Protein AF-A0A7L3TV44-F1 (afdb_monomer_lite)

Radius of gyration: 14.12 Å; chains: 1; bounding box: 42×25×35 Å

Organism: Uria aalge (NCBI:txid13746)

Structure (mmCIF, N/CA/C/O backbone):
data_AF-A0A7L3TV44-F1
#
_entry.id   AF-A0A7L3TV44-F1
#
loop_
_atom_site.group_PDB
_atom_site.id
_atom_site.type_symbol
_atom_site.label_atom_id
_atom_site.label_alt_id
_atom_site.label_comp_id
_atom_site.label_asym_id
_atom_site.label_entity_id
_atom_site.label_seq_id
_atom_site.pdbx_PDB_ins_code
_atom_site.Cartn_x
_atom_site.Cartn_y
_atom_site.Cartn_z
_atom_site.occupancy
_atom_site.B_iso_or_equiv
_atom_site.auth_seq_id
_atom_site.auth_comp_id
_atom_site.auth_asym_id
_atom_site.auth_atom_id
_atom_site.pdbx_PDB_model_num
ATOM 1 N N . SER A 1 1 ? -22.091 14.774 0.862 1.00 42.84 1 SER A N 1
ATOM 2 C CA . SER A 1 1 ? -21.430 14.863 2.182 1.00 42.84 1 SER A CA 1
ATOM 3 C C . SER A 1 1 ? -21.192 13.451 2.721 1.00 42.84 1 SER A C 1
ATOM 5 O O . SER A 1 1 ? -21.912 12.550 2.313 1.00 42.84 1 SER A O 1
ATOM 7 N N . SER A 1 2 ? -20.179 13.251 3.582 1.00 45.44 2 SER A N 1
ATOM 8 C CA . SER A 1 2 ? -19.984 12.061 4.459 1.00 45.44 2 SER A CA 1
ATOM 9 C C . SER A 1 2 ? -18.984 10.941 4.087 1.00 45.44 2 SER A C 1
ATOM 11 O O . SER A 1 2 ? -19.025 9.888 4.711 1.00 45.44 2 SER A O 1
ATOM 13 N N . GLN A 1 3 ? -18.031 11.120 3.163 1.00 48.84 3 GLN A N 1
ATOM 14 C CA . GLN A 1 3 ? -17.047 10.054 2.839 1.00 48.84 3 GLN A CA 1
ATOM 15 C C . GLN A 1 3 ? -15.680 10.176 3.553 1.00 48.84 3 GLN A C 1
ATOM 17 O O . GLN A 1 3 ? -14.759 9.437 3.217 1.00 48.84 3 GLN A O 1
ATOM 22 N N . SER A 1 4 ? -15.544 11.066 4.541 1.00 52.22 4 SER A N 1
ATOM 23 C CA . SER A 1 4 ? -14.334 11.223 5.372 1.00 52.22 4 SER A CA 1
ATOM 24 C C . SER A 1 4 ? -14.528 10.566 6.747 1.00 52.22 4 SER A C 1
ATOM 26 O O . SER A 1 4 ? -14.379 11.202 7.784 1.00 52.22 4 SER A O 1
ATOM 28 N N . ARG A 1 5 ? -14.976 9.306 6.779 1.00 64.06 5 ARG A N 1
ATOM 29 C CA . ARG A 1 5 ? -15.089 8.545 8.033 1.00 64.06 5 ARG A CA 1
ATOM 30 C C . ARG A 1 5 ? -13.719 7.925 8.320 1.00 64.06 5 ARG A C 1
ATOM 32 O O . ARG A 1 5 ? -13.229 7.156 7.490 1.00 64.06 5 ARG A O 1
ATOM 39 N N . TRP A 1 6 ? -13.114 8.270 9.455 1.00 65.69 6 TRP A N 1
ATOM 40 C CA . TRP A 1 6 ? -11.909 7.609 9.970 1.00 65.69 6 TRP A CA 1
ATOM 41 C C . TRP A 1 6 ? -12.101 6.087 10.041 1.00 65.69 6 TRP A C 1
ATOM 43 O O . TRP A 1 6 ? -13.228 5.597 10.168 1.00 65.69 6 TRP A O 1
ATOM 53 N N . LEU A 1 7 ? -11.003 5.337 9.948 1.00 70.19 7 LEU A N 1
ATOM 54 C CA . LEU A 1 7 ? -11.024 3.892 10.176 1.00 70.19 7 LEU A CA 1
ATOM 55 C C . LEU A 1 7 ? -11.324 3.614 11.657 1.00 70.19 7 LEU A C 1
ATOM 57 O O . LEU A 1 7 ? -10.811 4.308 12.536 1.00 70.19 7 LEU A O 1
ATOM 61 N N . THR A 1 8 ? -12.153 2.609 11.951 1.00 78.56 8 THR A N 1
ATOM 62 C CA . THR A 1 8 ? -12.254 2.086 13.323 1.00 78.56 8 THR A CA 1
ATOM 63 C C . THR A 1 8 ? -10.959 1.360 13.703 1.00 78.56 8 THR A C 1
ATOM 65 O O . THR A 1 8 ? -10.168 1.007 12.830 1.00 78.56 8 THR A O 1
ATOM 68 N N . ALA A 1 9 ? -10.721 1.117 14.996 1.00 76.69 9 ALA A N 1
ATOM 69 C CA . ALA A 1 9 ? -9.507 0.431 15.453 1.00 76.69 9 ALA A CA 1
ATOM 70 C C . ALA A 1 9 ? -9.345 -0.973 14.832 1.00 76.69 9 ALA A C 1
ATOM 72 O O . ALA A 1 9 ? -8.244 -1.356 14.441 1.00 76.69 9 ALA A O 1
ATOM 73 N N . GLU A 1 10 ? -10.446 -1.712 14.679 1.00 80.75 10 GLU A N 1
ATOM 74 C CA . GLU A 1 10 ? -10.452 -3.031 14.036 1.00 80.75 10 GLU A CA 1
ATOM 75 C C . GLU A 1 10 ? -10.166 -2.941 12.531 1.00 80.75 10 GLU A C 1
ATOM 77 O O . GLU A 1 10 ? -9.287 -3.643 12.030 1.00 80.75 10 GLU A O 1
ATOM 82 N N . GLU A 1 11 ? -10.841 -2.032 11.812 1.00 81.81 11 GLU A N 1
ATOM 83 C CA . GLU A 1 11 ? -10.593 -1.822 10.378 1.00 81.81 11 GLU A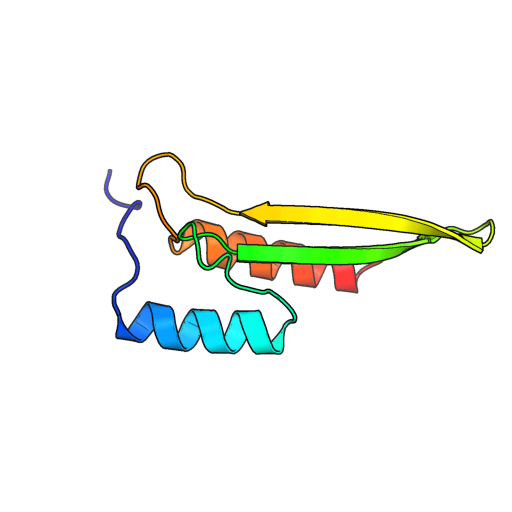 CA 1
ATOM 84 C C . GLU A 1 11 ? -9.151 -1.371 10.127 1.00 81.81 11 GLU A C 1
ATOM 86 O O . GLU A 1 11 ? -8.504 -1.836 9.190 1.00 81.81 11 GLU A O 1
ATOM 91 N N . ARG A 1 12 ? -8.629 -0.493 10.989 1.00 81.88 12 ARG A N 1
ATOM 92 C CA . ARG A 1 12 ? -7.252 -0.006 10.941 1.00 81.88 12 ARG A CA 1
ATOM 93 C C . ARG A 1 12 ? -6.256 -1.149 11.092 1.00 81.88 12 ARG A C 1
ATOM 95 O O . ARG A 1 12 ? -5.336 -1.233 10.289 1.00 81.88 12 ARG A O 1
ATOM 102 N N . ASN A 1 13 ? -6.435 -2.029 12.075 1.00 83.38 13 ASN A N 1
ATOM 103 C CA . ASN A 1 13 ? -5.525 -3.157 12.284 1.00 83.38 13 ASN A CA 1
ATOM 104 C C . ASN A 1 13 ? -5.497 -4.091 11.071 1.00 83.38 13 ASN A C 1
ATOM 106 O O . ASN A 1 13 ? -4.418 -4.453 10.605 1.00 83.38 13 ASN A O 1
ATOM 110 N N . GLN A 1 14 ? -6.665 -4.422 10.517 1.00 85.69 14 GLN A N 1
ATOM 111 C CA . GLN A 1 14 ? -6.750 -5.284 9.339 1.00 85.69 14 GLN A CA 1
ATOM 112 C C . GLN A 1 14 ? -6.075 -4.648 8.116 1.00 85.69 14 GLN A C 1
ATOM 114 O O . GLN A 1 14 ? -5.316 -5.305 7.406 1.00 85.69 14 GLN A O 1
ATOM 119 N N . VAL A 1 15 ? -6.323 -3.357 7.890 1.00 85.31 15 VAL A N 1
ATOM 120 C CA . VAL A 1 15 ? -5.718 -2.582 6.802 1.00 85.31 15 VAL A CA 1
ATOM 121 C C . VAL A 1 15 ? -4.206 -2.483 6.962 1.00 85.31 15 VAL A C 1
ATOM 123 O O . VAL A 1 15 ? -3.478 -2.682 5.998 1.00 85.31 15 VAL A O 1
ATOM 126 N N . LEU A 1 16 ? -3.717 -2.175 8.164 1.00 85.56 16 LEU A N 1
ATOM 127 C CA . LEU A 1 16 ? -2.283 -2.067 8.416 1.00 85.56 16 LEU A CA 1
ATOM 128 C C . LEU A 1 16 ? -1.581 -3.410 8.210 1.00 85.56 16 LEU 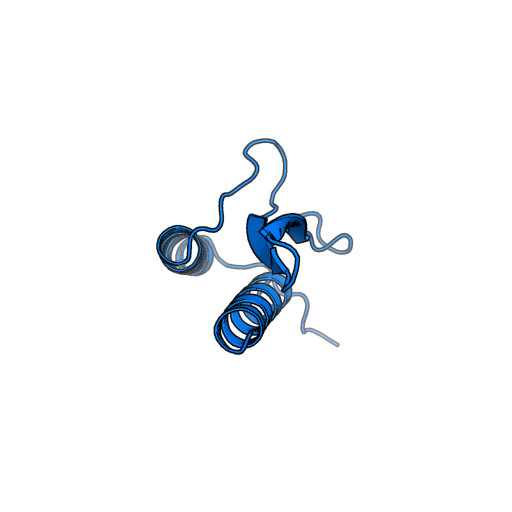A C 1
ATOM 130 O O . LEU A 1 16 ? -0.466 -3.422 7.702 1.00 85.56 16 LEU A O 1
ATOM 134 N N . LEU A 1 17 ? -2.223 -4.529 8.559 1.00 88.31 17 LEU A N 1
ATOM 135 C CA . LEU A 1 17 ? -1.701 -5.866 8.270 1.00 88.31 17 LEU A CA 1
ATOM 136 C C . LEU A 1 17 ? -1.584 -6.119 6.759 1.00 88.31 17 LEU A C 1
ATOM 138 O O . LEU A 1 17 ? -0.532 -6.565 6.308 1.00 88.31 17 LEU A O 1
ATOM 142 N N . ASP A 1 18 ? -2.620 -5.793 5.983 1.00 89.69 18 ASP A N 1
ATOM 143 C CA . ASP A 1 18 ? -2.633 -5.943 4.516 1.00 89.69 18 ASP A CA 1
ATOM 144 C C . ASP A 1 18 ? -1.574 -5.059 3.832 1.00 89.69 18 ASP A C 1
ATOM 146 O O . ASP A 1 18 ? -0.801 -5.508 2.981 1.00 89.69 18 ASP A O 1
ATOM 150 N N . LEU A 1 19 ? -1.473 -3.804 4.273 1.00 89.00 19 LEU A N 1
ATOM 151 C CA . LEU A 1 19 ? -0.491 -2.843 3.785 1.00 89.00 19 LEU A CA 1
ATOM 152 C C . LEU A 1 19 ? 0.940 -3.279 4.128 1.00 89.00 19 LEU A C 1
ATOM 154 O O . LEU A 1 19 ? 1.802 -3.254 3.249 1.00 89.00 19 LEU A O 1
ATOM 158 N N . LYS A 1 20 ? 1.188 -3.757 5.356 1.00 89.69 20 LYS A N 1
ATOM 159 C CA . LYS A 1 20 ? 2.485 -4.326 5.763 1.00 89.69 20 LYS A CA 1
ATOM 160 C C . LYS A 1 20 ? 2.852 -5.563 4.954 1.00 89.69 20 LYS A C 1
ATOM 162 O O . LYS A 1 20 ? 3.997 -5.676 4.523 1.00 89.69 20 LYS A O 1
ATOM 167 N N . ALA A 1 21 ? 1.897 -6.456 4.694 1.00 90.38 21 ALA A N 1
ATOM 168 C CA . ALA A 1 21 ? 2.109 -7.609 3.818 1.00 90.38 21 ALA A CA 1
ATOM 169 C C . ALA A 1 21 ? 2.470 -7.183 2.385 1.00 90.38 21 ALA A C 1
ATOM 171 O O . ALA A 1 21 ? 3.280 -7.832 1.728 1.00 90.38 21 ALA A O 1
ATOM 172 N N . SER A 1 22 ? 1.928 -6.050 1.935 1.00 89.25 22 SE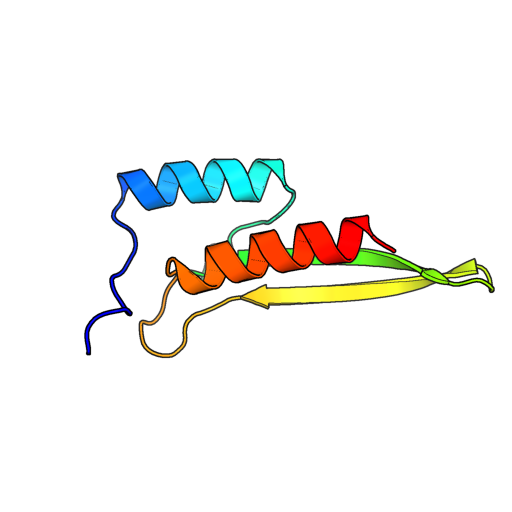R A N 1
ATOM 173 C CA .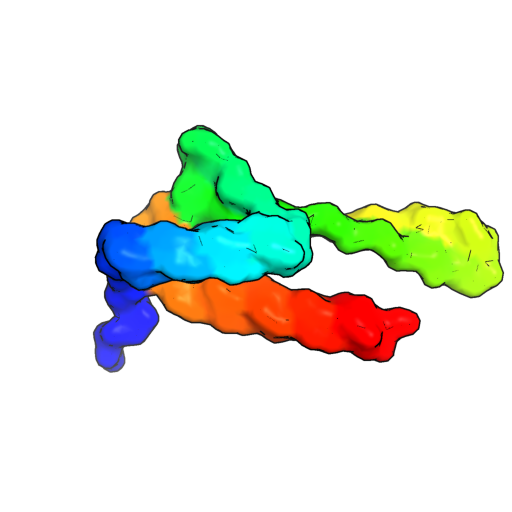 SER A 1 22 ? 2.258 -5.430 0.650 1.00 89.25 22 SER A CA 1
ATOM 174 C C . SER A 1 22 ? 3.542 -4.587 0.692 1.00 89.25 22 SER A C 1
ATOM 176 O O . SER A 1 22 ? 3.913 -4.006 -0.321 1.00 89.25 22 SER A O 1
ATOM 178 N N . GLY A 1 23 ? 4.254 -4.499 1.821 1.00 90.62 23 GLY A N 1
ATOM 179 C CA . GLY A 1 23 ? 5.518 -3.761 1.952 1.00 90.62 23 GLY A CA 1
ATOM 180 C C . GLY A 1 23 ? 5.381 -2.266 2.259 1.00 90.62 23 GLY A C 1
ATOM 181 O O . GLY A 1 23 ? 6.355 -1.529 2.118 1.00 90.62 23 GLY A O 1
ATOM 182 N N . TRP A 1 24 ? 4.197 -1.801 2.659 1.00 93.38 24 TRP A N 1
ATOM 183 C CA . TRP A 1 24 ? 4.012 -0.463 3.225 1.00 93.38 24 TRP A CA 1
ATOM 184 C C . TRP A 1 24 ? 4.339 -0.452 4.720 1.00 93.38 24 TRP A C 1
ATOM 186 O O . TRP A 1 24 ? 4.054 -1.401 5.448 1.00 93.38 24 TRP A O 1
ATOM 196 N N . SER A 1 25 ? 4.862 0.670 5.194 1.00 91.00 25 SER A N 1
ATOM 197 C CA . SER A 1 25 ? 5.221 0.898 6.593 1.00 91.00 25 SER A CA 1
ATOM 198 C C . SER A 1 25 ? 4.421 2.055 7.173 1.00 91.00 25 SER A C 1
ATOM 200 O O . SER A 1 25 ? 4.123 3.023 6.478 1.00 91.00 25 SER A O 1
ATOM 202 N N . GLU A 1 26 ? 4.087 1.979 8.458 1.00 88.50 26 GLU A N 1
ATOM 203 C CA . GLU A 1 26 ? 3.507 3.111 9.184 1.00 88.50 26 GLU A CA 1
ATOM 204 C C . GLU A 1 26 ? 4.611 4.061 9.663 1.00 88.50 26 GLU A C 1
ATOM 206 O O . GLU A 1 26 ? 5.673 3.627 10.116 1.00 88.50 26 GLU A O 1
ATOM 211 N N . LEU A 1 27 ? 4.366 5.365 9.572 1.00 83.62 27 LEU A N 1
ATOM 212 C CA . LEU A 1 27 ? 5.241 6.377 10.156 1.00 83.62 27 LEU A CA 1
ATOM 213 C C . LEU A 1 27 ? 4.853 6.557 11.625 1.00 83.62 27 LEU A C 1
ATOM 215 O O . LEU A 1 27 ? 3.853 7.181 11.920 1.00 83.62 27 LEU A O 1
ATOM 219 N N . GLY A 1 28 ? 5.622 6.038 12.580 1.00 70.12 28 GLY A N 1
ATOM 220 C CA . GLY A 1 28 ? 5.211 6.056 13.998 1.00 70.12 28 GLY A CA 1
ATOM 221 C C . GLY A 1 28 ? 4.864 7.442 14.577 1.00 70.12 28 GLY A C 1
ATOM 222 O O . GLY A 1 28 ? 4.051 7.540 15.490 1.00 70.12 28 GLY A O 1
ATOM 223 N N . GLU A 1 29 ? 5.433 8.522 14.033 1.00 75.44 29 GLU A N 1
ATOM 224 C CA . GLU A 1 29 ? 5.172 9.898 14.485 1.00 75.44 29 GLU A CA 1
ATOM 225 C C . GLU A 1 29 ? 3.927 10.547 13.851 1.00 75.44 29 GLU A C 1
ATOM 227 O O . GLU A 1 29 ? 3.496 11.615 14.290 1.00 75.44 29 GLU A O 1
ATOM 232 N N . ARG A 1 30 ? 3.354 9.957 12.793 1.00 75.00 30 ARG A N 1
ATOM 233 C CA . ARG A 1 30 ? 2.238 10.533 12.027 1.00 75.00 30 ARG A CA 1
ATOM 234 C C . ARG A 1 30 ? 1.313 9.429 11.561 1.00 75.00 30 ARG A C 1
ATOM 236 O O . ARG A 1 30 ? 1.779 8.426 11.054 1.00 75.00 30 ARG A O 1
ATOM 243 N N . ASP A 1 31 ? 0.005 9.626 11.623 1.00 80.75 31 ASP A N 1
ATOM 244 C CA . ASP A 1 31 ? -0.928 8.607 11.141 1.00 80.75 31 ASP A CA 1
ATOM 245 C C . ASP A 1 31 ? -0.958 8.528 9.595 1.00 80.75 31 ASP A C 1
ATOM 247 O O . ASP A 1 31 ? -1.856 9.031 8.922 1.00 80.75 31 ASP A O 1
ATOM 251 N N . ALA A 1 32 ? 0.108 7.954 9.042 1.00 84.81 32 ALA A N 1
ATOM 252 C CA . ALA A 1 32 ? 0.535 8.000 7.658 1.00 84.81 32 ALA A CA 1
ATOM 253 C C . ALA A 1 32 ? 1.220 6.685 7.280 1.00 84.81 32 ALA A C 1
ATOM 255 O O . ALA A 1 32 ? 1.886 6.049 8.102 1.00 84.81 32 ALA A O 1
ATOM 256 N N . ILE A 1 33 ? 1.097 6.315 6.009 1.00 90.19 33 ILE A N 1
ATOM 257 C CA . ILE A 1 33 ? 1.773 5.146 5.440 1.00 90.19 33 ILE A CA 1
ATOM 258 C C . ILE A 1 33 ? 2.819 5.578 4.423 1.00 90.19 33 ILE A C 1
ATOM 260 O O . ILE A 1 33 ? 2.650 6.569 3.711 1.00 90.19 33 ILE A O 1
ATOM 264 N N . TYR A 1 34 ? 3.894 4.810 4.363 1.00 92.12 34 TYR A N 1
ATOM 265 C CA . TYR A 1 34 ? 5.063 5.056 3.542 1.00 92.12 34 TYR A CA 1
ATOM 266 C C . TYR A 1 34 ? 5.456 3.794 2.780 1.00 92.12 34 TYR A C 1
ATOM 268 O O . TYR A 1 34 ? 5.427 2.697 3.341 1.00 92.12 34 TYR A O 1
ATOM 276 N N . LYS A 1 35 ? 5.872 3.948 1.523 1.00 94.00 35 LYS A N 1
ATOM 277 C CA . LYS A 1 35 ? 6.509 2.878 0.756 1.00 94.00 35 LYS A CA 1
ATOM 278 C C . LYS A 1 35 ? 7.503 3.440 -0.247 1.00 94.00 35 LYS A C 1
ATOM 280 O O . LYS A 1 35 ? 7.295 4.503 -0.834 1.00 94.00 35 LYS A O 1
ATOM 285 N N . GLU A 1 36 ? 8.571 2.684 -0.453 1.00 93.38 36 GLU A N 1
ATOM 286 C CA . GLU A 1 36 ? 9.577 2.952 -1.467 1.00 93.38 36 GLU A CA 1
ATOM 287 C C . GLU A 1 36 ? 9.463 1.934 -2.601 1.00 93.38 36 GLU A C 1
ATOM 289 O O . GLU A 1 36 ? 9.412 0.725 -2.371 1.00 93.38 36 GLU A O 1
ATOM 294 N N . PHE A 1 37 ? 9.447 2.429 -3.834 1.00 90.69 37 PHE A N 1
ATOM 295 C CA . PHE A 1 37 ? 9.475 1.619 -5.039 1.00 90.69 37 PHE A CA 1
ATOM 296 C C . PHE A 1 37 ? 10.800 1.830 -5.762 1.00 90.69 37 PHE A C 1
ATOM 298 O O . PHE A 1 37 ? 11.223 2.960 -5.998 1.00 90.69 37 PHE A O 1
ATOM 305 N N . ASN A 1 38 ? 11.443 0.727 -6.127 1.00 89.00 38 ASN A N 1
ATOM 306 C CA . ASN A 1 38 ? 12.722 0.722 -6.820 1.00 89.00 38 ASN A CA 1
ATOM 307 C C . ASN A 1 38 ? 12.507 0.167 -8.229 1.00 89.00 38 ASN A C 1
ATOM 309 O O . ASN A 1 38 ? 12.310 -1.034 -8.405 1.00 89.00 38 ASN A O 1
ATOM 313 N N . PHE A 1 39 ? 12.547 1.040 -9.231 1.00 87.12 39 PHE A N 1
ATOM 314 C CA . PHE A 1 39 ? 12.383 0.674 -10.633 1.00 87.12 39 PHE A CA 1
ATOM 315 C C . PHE A 1 39 ? 13.739 0.660 -11.336 1.00 87.12 39 PHE A C 1
ATOM 317 O O . PHE A 1 39 ? 14.577 1.535 -11.116 1.00 87.12 39 PHE A O 1
ATOM 324 N N . LYS A 1 40 ? 13.970 -0.325 -12.205 1.00 85.50 40 LYS A N 1
ATOM 325 C CA . LYS A 1 40 ? 15.157 -0.354 -13.068 1.00 85.50 40 LYS A CA 1
ATOM 326 C C . LYS A 1 40 ? 14.794 0.191 -14.436 1.00 85.50 40 LYS A C 1
ATOM 328 O O . LYS A 1 40 ? 13.862 -0.294 -15.066 1.00 85.50 40 LYS A O 1
ATOM 333 N N . ASN A 1 41 ? 15.556 1.173 -14.902 1.00 80.94 41 ASN A N 1
ATOM 334 C CA . ASN A 1 41 ? 15.408 1.685 -16.256 1.00 80.94 41 ASN A CA 1
ATOM 335 C C . ASN A 1 41 ? 16.261 0.882 -17.259 1.00 80.94 41 ASN A C 1
ATOM 337 O O . ASN A 1 41 ? 17.192 0.172 -16.873 1.00 80.94 41 ASN A O 1
ATOM 341 N N . PHE A 1 42 ? 15.993 1.049 -18.559 1.00 80.19 42 PHE A N 1
ATOM 342 C CA . PHE A 1 42 ? 16.691 0.346 -19.649 1.00 80.19 42 PHE A CA 1
ATOM 343 C C . PHE A 1 42 ? 18.220 0.528 -19.636 1.00 80.19 42 PHE A C 1
ATOM 345 O O . PHE A 1 42 ? 18.948 -0.348 -20.091 1.00 80.19 42 PHE A O 1
ATOM 352 N N . ASN A 1 43 ? 18.718 1.636 -19.077 1.00 83.06 43 ASN A N 1
ATOM 353 C CA . ASN A 1 43 ? 20.150 1.927 -18.957 1.00 83.06 43 ASN A CA 1
ATOM 354 C C . ASN A 1 43 ? 20.779 1.417 -17.640 1.00 83.06 43 ASN A C 1
ATOM 356 O O . ASN A 1 43 ? 21.770 1.970 -17.178 1.00 83.06 43 ASN A O 1
ATOM 360 N N . GLN A 1 44 ? 20.166 0.426 -16.978 1.00 80.38 44 GLN A N 1
ATOM 361 C CA . GLN A 1 44 ? 20.607 -0.142 -15.690 1.00 80.38 44 GLN A CA 1
ATOM 362 C C . GLN A 1 44 ? 20.668 0.855 -14.513 1.00 80.38 44 GLN A C 1
ATOM 364 O O . GLN A 1 44 ? 21.211 0.542 -13.455 1.00 80.38 44 GLN A O 1
ATOM 369 N N . VAL A 1 45 ? 20.066 2.038 -14.662 1.00 84.25 45 VAL A N 1
ATOM 370 C CA . VAL A 1 45 ? 19.934 3.037 -13.593 1.00 84.25 45 VAL A CA 1
ATOM 371 C C . VAL A 1 45 ? 18.741 2.686 -12.701 1.00 84.25 45 VAL A C 1
ATOM 373 O O . VAL A 1 45 ? 17.665 2.353 -13.206 1.00 84.25 45 VAL A O 1
ATOM 376 N N . ILE A 1 46 ? 18.932 2.775 -11.381 1.00 85.12 46 ILE A N 1
ATOM 377 C CA . ILE A 1 46 ? 17.875 2.591 -10.378 1.00 85.12 46 ILE A CA 1
ATOM 378 C C . ILE A 1 46 ? 17.153 3.926 -10.175 1.00 85.12 46 ILE A C 1
ATOM 380 O O . ILE A 1 46 ? 17.779 4.935 -9.858 1.00 85.12 46 ILE A O 1
ATOM 384 N N . ILE A 1 47 ? 15.835 3.918 -10.354 1.00 89.00 47 ILE A N 1
ATOM 385 C CA . ILE A 1 47 ? 14.938 5.033 -10.057 1.00 89.00 47 ILE A CA 1
ATOM 386 C C . ILE A 1 47 ? 14.185 4.677 -8.779 1.00 89.00 47 ILE A C 1
ATOM 388 O O . ILE A 1 47 ? 13.448 3.692 -8.743 1.00 89.00 47 ILE A O 1
ATOM 392 N N . VAL A 1 48 ? 14.369 5.488 -7.741 1.00 90.69 48 VAL A N 1
ATOM 393 C CA . VAL A 1 48 ? 13.701 5.314 -6.449 1.00 90.69 48 VAL A CA 1
ATOM 394 C C . VAL A 1 48 ? 12.530 6.286 -6.361 1.00 90.69 48 VAL A C 1
ATOM 396 O O . VAL A 1 48 ? 12.709 7.492 -6.526 1.00 90.69 48 VAL A O 1
ATOM 399 N N . VAL A 1 49 ? 11.330 5.770 -6.105 1.00 92.44 49 VAL A N 1
ATOM 400 C CA . VAL A 1 49 ? 10.111 6.558 -5.899 1.00 92.44 49 VAL A CA 1
ATOM 401 C C . VAL A 1 49 ? 9.630 6.336 -4.472 1.00 92.44 49 VAL A C 1
ATOM 403 O O . VAL A 1 49 ? 9.243 5.231 -4.101 1.00 92.44 49 VAL A O 1
ATOM 406 N N . GLN A 1 50 ? 9.645 7.398 -3.673 1.00 92.31 50 GLN A N 1
ATOM 407 C CA . GLN A 1 50 ? 9.218 7.386 -2.276 1.00 92.31 50 GLN A CA 1
ATOM 408 C C . GLN A 1 50 ? 7.829 8.012 -2.160 1.00 92.31 50 GLN A C 1
ATOM 410 O O . GLN A 1 50 ? 7.614 9.138 -2.612 1.00 92.31 50 GLN A O 1
ATOM 415 N N . ILE A 1 51 ? 6.877 7.283 -1.575 1.00 92.19 51 ILE A N 1
ATOM 416 C CA . ILE A 1 51 ? 5.476 7.703 -1.480 1.00 92.19 51 ILE A CA 1
ATOM 417 C C . ILE A 1 51 ? 5.044 7.704 -0.019 1.00 92.19 51 ILE A C 1
ATOM 419 O O . ILE A 1 51 ? 5.144 6.685 0.661 1.00 92.19 51 ILE A O 1
ATOM 423 N N . THR A 1 52 ? 4.492 8.833 0.425 1.00 89.81 52 THR A N 1
ATOM 424 C CA . THR A 1 52 ? 3.871 8.994 1.744 1.00 89.81 52 THR A CA 1
ATOM 425 C C . THR A 1 52 ? 2.418 9.413 1.561 1.00 89.81 52 THR A C 1
ATOM 427 O O . THR A 1 52 ? 2.151 10.433 0.925 1.00 89.81 52 THR A O 1
ATOM 430 N N . LEU A 1 53 ? 1.479 8.648 2.119 1.00 86.19 53 LEU A N 1
ATOM 431 C CA . LEU A 1 53 ? 0.045 8.938 2.048 1.00 86.19 53 LEU A CA 1
ATOM 432 C C . LEU A 1 53 ? -0.489 9.342 3.419 1.00 86.19 53 LEU A C 1
ATOM 434 O O . LEU A 1 53 ? -0.353 8.598 4.394 1.00 86.19 53 LEU A O 1
ATOM 438 N N . ILE A 1 54 ? -1.083 10.537 3.469 1.00 81.38 54 ILE A N 1
ATOM 439 C CA . ILE A 1 54 ? -1.704 11.130 4.656 1.00 81.38 54 ILE A CA 1
ATOM 440 C C . ILE A 1 54 ? -2.966 11.878 4.205 1.00 81.38 54 ILE A C 1
ATOM 442 O O . ILE A 1 54 ? -2.913 12.646 3.239 1.00 81.38 54 ILE A O 1
ATOM 446 N N . SER A 1 55 ? -4.072 11.760 4.940 1.00 76.44 55 SER A N 1
ATOM 447 C CA . SER A 1 55 ? -5.218 12.649 4.727 1.00 76.44 55 SER A CA 1
ATOM 448 C C . SER A 1 55 ? -5.091 13.906 5.592 1.00 76.44 55 SER A C 1
ATOM 45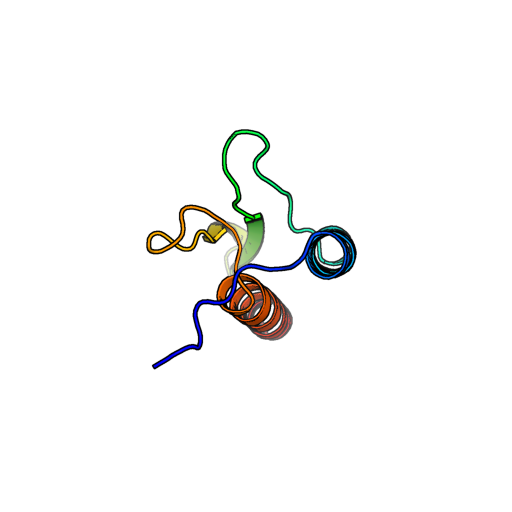0 O O . SER A 1 55 ? -5.330 13.881 6.799 1.00 76.44 55 SER A O 1
ATOM 452 N N . HIS A 1 56 ? -4.757 15.034 4.956 1.00 71.38 56 HIS A N 1
ATOM 453 C CA . HIS A 1 56 ? -4.582 16.337 5.620 1.00 71.38 56 HIS A CA 1
ATOM 454 C C . HIS A 1 56 ? -5.867 16.860 6.291 1.00 71.38 56 HIS A C 1
ATOM 456 O O . HIS A 1 56 ? -5.804 17.538 7.308 1.00 71.38 56 HIS A O 1
ATOM 462 N N . ASP A 1 57 ? -7.038 16.513 5.751 1.00 62.94 57 ASP A N 1
ATOM 463 C CA . ASP A 1 57 ? -8.348 16.982 6.236 1.00 62.94 57 ASP A CA 1
ATOM 464 C C . ASP A 1 57 ? -8.769 16.343 7.575 1.00 62.94 57 ASP A C 1
ATOM 466 O O . ASP A 1 57 ? -9.674 16.826 8.247 1.00 62.94 57 ASP A O 1
ATOM 470 N N . CYS A 1 58 ? -8.129 15.236 7.971 1.00 60.56 58 CYS A N 1
ATOM 471 C CA . CYS A 1 58 ? -8.490 14.477 9.174 1.00 60.56 58 CYS A CA 1
ATOM 472 C C . CYS A 1 58 ? -7.293 14.115 10.067 1.00 60.56 58 CYS A C 1
ATOM 474 O O . CYS A 1 58 ? -7.478 13.418 11.060 1.00 60.56 58 CYS A O 1
ATOM 476 N N . GLY A 1 59 ? -6.077 14.567 9.736 1.00 62.75 59 GLY A N 1
ATOM 477 C CA . GLY A 1 59 ? -4.877 14.317 10.543 1.00 62.75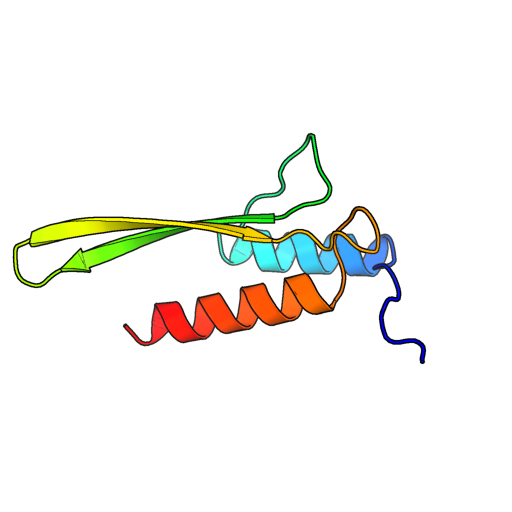 59 GLY A CA 1
ATOM 478 C C . GLY A 1 59 ? -4.469 12.843 10.660 1.00 62.75 59 GLY A C 1
ATOM 479 O O . GLY A 1 59 ? -3.663 12.520 11.529 1.00 62.75 59 GLY A O 1
ATOM 480 N N . GLY A 1 60 ? -5.004 11.957 9.811 1.00 72.12 60 GLY A N 1
ATOM 481 C CA . GLY A 1 60 ? -4.711 10.529 9.883 1.00 72.12 60 GLY A CA 1
ATOM 482 C C . GLY A 1 60 ? -5.190 9.691 8.706 1.00 72.12 60 GLY A C 1
ATOM 483 O O . GLY A 1 60 ? -5.661 10.226 7.702 1.00 72.12 60 GLY A O 1
ATOM 484 N N . LEU A 1 61 ? -5.043 8.370 8.820 1.00 77.62 61 LEU A N 1
ATOM 485 C CA . LEU A 1 61 ? -5.255 7.422 7.731 1.00 77.62 61 LEU A CA 1
ATOM 486 C C . LEU A 1 61 ? -6.747 7.148 7.523 1.00 77.62 61 LEU A C 1
ATOM 488 O O . LEU A 1 61 ? -7.483 6.765 8.437 1.00 77.62 61 LEU A O 1
ATOM 492 N N . THR A 1 62 ? -7.204 7.287 6.285 1.00 84.12 62 THR A N 1
ATOM 493 C CA . THR A 1 62 ? -8.593 7.041 5.902 1.00 84.12 62 THR A CA 1
ATOM 494 C C . THR A 1 62 ? -8.697 5.913 4.884 1.00 84.12 62 THR A C 1
ATOM 496 O O . THR A 1 62 ? -7.728 5.511 4.243 1.00 84.12 62 THR A O 1
ATOM 499 N N . LYS A 1 63 ? -9.927 5.446 4.637 1.00 81.94 63 LYS A N 1
ATOM 500 C CA . LYS A 1 63 ? -10.221 4.476 3.566 1.00 81.94 63 LYS A CA 1
ATOM 501 C C . LYS A 1 63 ? -9.752 4.942 2.179 1.00 81.94 63 LYS A C 1
ATOM 503 O O . LYS A 1 63 ? -9.584 4.108 1.293 1.00 81.94 63 LYS A O 1
ATOM 508 N N . ARG A 1 64 ? -9.578 6.252 1.962 1.00 83.88 64 ARG A N 1
ATOM 509 C CA . ARG A 1 64 ? -9.078 6.800 0.692 1.00 83.88 64 ARG A CA 1
ATOM 510 C C . ARG A 1 64 ? -7.593 6.519 0.517 1.00 83.88 64 ARG A C 1
ATOM 512 O O . ARG A 1 64 ? -7.209 6.065 -0.555 1.00 83.88 64 ARG A O 1
ATOM 519 N N . ASP A 1 65 ? -6.807 6.718 1.572 1.00 85.56 65 ASP A N 1
ATOM 520 C CA . ASP A 1 65 ? -5.366 6.456 1.570 1.00 85.56 65 ASP A CA 1
ATOM 521 C C . ASP A 1 65 ? -5.092 4.976 1.280 1.00 85.56 65 ASP A C 1
ATOM 523 O O . ASP A 1 65 ? -4.272 4.647 0.430 1.00 85.56 65 ASP A O 1
ATOM 527 N N . VAL A 1 66 ? -5.878 4.083 1.888 1.00 86.50 66 VAL A N 1
ATOM 528 C CA . VAL A 1 66 ? -5.796 2.630 1.658 1.00 86.50 66 VAL A CA 1
ATOM 529 C C . VAL A 1 66 ? -6.099 2.262 0.207 1.00 86.50 66 VAL A C 1
ATOM 531 O O . VAL A 1 66 ? -5.343 1.527 -0.423 1.00 86.50 66 VAL A O 1
ATOM 534 N N . LYS A 1 67 ? -7.198 2.784 -0.351 1.00 88.69 67 LYS A N 1
ATOM 535 C CA . LYS A 1 67 ? -7.568 2.516 -1.750 1.00 88.69 67 LYS A CA 1
ATOM 536 C C . LYS A 1 67 ? -6.511 3.027 -2.723 1.00 88.69 67 LYS A C 1
ATOM 538 O O . LYS A 1 67 ? -6.252 2.375 -3.731 1.00 88.69 67 LYS A O 1
ATOM 543 N N . LEU A 1 68 ? -5.918 4.183 -2.431 1.00 89.69 68 LEU A N 1
ATOM 544 C CA . LEU A 1 68 ? -4.857 4.750 -3.250 1.00 89.69 68 LEU A CA 1
ATOM 545 C C . LEU A 1 68 ? -3.579 3.907 -3.164 1.00 89.69 68 LEU A C 1
ATOM 547 O O . LEU A 1 68 ? -3.000 3.611 -4.203 1.00 89.69 68 LEU A O 1
ATOM 551 N N . ALA A 1 69 ? -3.192 3.450 -1.970 1.00 90.62 69 ALA A N 1
ATOM 552 C CA . ALA A 1 69 ? -2.063 2.537 -1.785 1.00 90.62 69 ALA A CA 1
ATOM 553 C C . ALA A 1 69 ? -2.229 1.249 -2.609 1.00 90.62 69 ALA A C 1
ATOM 555 O O . ALA A 1 69 ? -1.354 0.898 -3.397 1.00 90.62 69 ALA A O 1
ATOM 556 N N . GLN A 1 70 ? -3.401 0.611 -2.526 1.00 90.62 70 GLN A N 1
ATOM 557 C CA . GLN A 1 70 ? -3.719 -0.589 -3.310 1.00 90.62 70 GLN A CA 1
ATOM 558 C C . GLN A 1 70 ? -3.711 -0.336 -4.825 1.00 90.62 70 GLN A C 1
ATOM 560 O O . GLN A 1 70 ? -3.364 -1.221 -5.609 1.00 90.62 70 GLN A O 1
ATOM 565 N N . PHE A 1 71 ? -4.113 0.860 -5.262 1.00 92.25 71 PHE A N 1
ATOM 566 C CA . PHE A 1 71 ? -4.036 1.245 -6.669 1.00 92.25 71 PHE A CA 1
ATOM 567 C C . PHE A 1 71 ? -2.584 1.413 -7.128 1.00 92.25 71 PHE A C 1
ATOM 569 O O . PHE A 1 71 ? -2.224 0.917 -8.194 1.00 92.25 71 PHE A O 1
ATOM 576 N N . ILE A 1 72 ? -1.750 2.063 -6.313 1.00 91.88 72 ILE A N 1
ATOM 577 C CA . ILE A 1 72 ? -0.319 2.233 -6.581 1.00 91.88 72 ILE A CA 1
ATOM 578 C C . ILE A 1 72 ? 0.366 0.870 -6.683 1.00 91.88 72 ILE A C 1
ATOM 580 O O . ILE A 1 72 ? 1.127 0.665 -7.621 1.00 91.88 72 ILE A O 1
ATOM 584 N N . ASP A 1 73 ? 0.057 -0.079 -5.796 1.00 91.19 73 ASP A N 1
ATOM 585 C CA . ASP A 1 73 ? 0.606 -1.439 -5.881 1.00 91.19 73 ASP A CA 1
ATOM 586 C C . ASP A 1 73 ? 0.258 -2.133 -7.198 1.00 91.19 73 ASP A C 1
ATOM 588 O O . ASP A 1 73 ? 1.126 -2.711 -7.849 1.00 91.19 73 ASP A O 1
ATOM 592 N N . LYS A 1 74 ? -0.999 -2.034 -7.640 1.00 90.75 74 LYS A N 1
ATOM 593 C CA . LYS A 1 74 ? -1.421 -2.602 -8.930 1.00 90.75 74 LYS A CA 1
ATOM 594 C C . LYS A 1 74 ? -0.726 -1.934 -10.115 1.00 90.75 74 LYS A C 1
ATOM 596 O O . LYS A 1 74 ? -0.346 -2.620 -11.063 1.00 90.75 74 LYS A O 1
ATOM 601 N N . ALA A 1 75 ? -0.562 -0.614 -10.068 1.00 89.88 75 ALA A N 1
ATOM 602 C CA . ALA A 1 75 ? 0.142 0.134 -11.102 1.00 89.88 75 ALA A CA 1
ATOM 603 C C . ALA A 1 75 ? 1.634 -0.232 -11.141 1.00 89.88 75 ALA A C 1
ATOM 605 O O . ALA A 1 75 ? 2.168 -0.489 -12.215 1.00 89.88 75 ALA A O 1
ATOM 606 N N . ALA A 1 76 ? 2.283 -0.329 -9.978 1.00 88.12 76 ALA A N 1
ATOM 607 C CA . ALA A 1 76 ? 3.685 -0.714 -9.854 1.00 88.12 76 ALA A CA 1
ATOM 608 C C . ALA A 1 76 ? 3.942 -2.162 -10.295 1.00 88.12 76 ALA A C 1
ATOM 610 O O . ALA A 1 76 ? 4.996 -2.439 -10.850 1.00 88.12 76 ALA A O 1
ATOM 611 N N . ALA A 1 77 ? 2.980 -3.069 -10.101 1.00 86.88 77 ALA A N 1
ATOM 612 C CA . ALA A 1 77 ? 3.061 -4.446 -10.591 1.00 86.88 77 ALA A CA 1
ATOM 613 C C . ALA A 1 77 ? 2.903 -4.578 -12.121 1.00 86.88 77 ALA A C 1
ATOM 615 O O . ALA A 1 77 ? 3.139 -5.655 -12.662 1.00 86.88 77 ALA A O 1
ATOM 616 N N . SER A 1 78 ? 2.466 -3.515 -12.807 1.00 82.25 78 SER A N 1
ATOM 617 C CA . SER A 1 78 ? 2.239 -3.503 -14.261 1.00 82.25 78 SER A CA 1
ATOM 618 C C . SER A 1 78 ? 3.395 -2.874 -15.058 1.00 82.25 78 SER A C 1
ATOM 620 O O . SER A 1 78 ? 3.268 -2.711 -16.272 1.00 82.25 78 SER A O 1
ATOM 622 N N . VAL A 1 79 ? 4.485 -2.493 -14.381 1.00 70.50 79 VAL A N 1
ATOM 623 C CA . VAL A 1 79 ? 5.721 -1.920 -14.946 1.00 70.50 79 VAL A CA 1
ATOM 624 C C . VAL A 1 79 ? 6.832 -2.961 -14.927 1.00 70.50 79 VAL A C 1
ATOM 626 O O . VAL A 1 79 ? 7.585 -3.004 -15.924 1.00 70.50 79 VAL A O 1
#

pLDDT: mean 81.99, std 11.3, range [42.84, 94.0]

InterPro domains:
  IPR001533 Pterin 4 alpha carbinolamine dehydratase [PF01329] (49-74)
  IPR001533 Pterin 4 alpha carbinolamine dehydratase [PTHR12599] (1-44)
  IPR036428 Pterin 4 alpha carbinolamine dehydratase superfamily [G3DSA:3.30.1360.20] (1-47)
  IPR036428 Pterin 4 alpha carbinolamine dehydratase superfamily [G3DSA:3.30.1360.20] (48-79)
  IPR036428 Pterin 4 alpha carbinolamine dehydratase superfamily [SSF55248] (5-76)

Sequence (79 aa):
SSQSRWLTAEERNQVLLDLKASGWSELGERDAIYKEFNFKNFNQVIIVVQITLISHDCGGLTKRDVKLAQFIDKAAASV

Foldseek 3Di:
DDQFDAQDPVRVVVLQVVCVVLVWDADVVFQKIKHWDWDADPVRDTDIDIDIDADPVPRHDHPVSSVVSVVVSVVSVVD

Secondary structure (DSSP, 8-state):
----PBPPHHHHHHHHHHHHHTT-EE-TTSS-EEEEEEEEPTTS-EEEEEEEE-BTTTTB-BHHHHHHHHHHHHHHTT-